Protein AF-A0A232FPA8-F1 (afdb_monomer_lite)

Secondary structure (DSSP, 8-state):
------SS-TTTT----HHHHHHHHHHHTT--SSHHHHHHTTSSS----TTS-S---HHIIIII-GGGHHHHHHHHHHHHHTT--SS--HHHHHH-TT---

pLDDT: mean 85.68, std 14.21, range [41.16, 97.88]

Organism: NCBI:txid543379

Foldseek 3Di:
DDDDPDPDDLCPVPPDDPVVVVQLVCLLVVNDDALQSCVVVVNDVAQDDPQGDRHGDPQCVQQNPPVCVVVNVVVVVVVVVVVDDDDDGVCVVSVDSDPDD

Structure (mmCIF, N/CA/C/O backbone):
data_AF-A0A232FPA8-F1
#
_entry.id   AF-A0A232FPA8-F1
#
loop_
_atom_site.group_PDB
_atom_site.id
_atom_site.type_symbol
_atom_site.label_atom_id
_atom_site.label_alt_id
_atom_site.label_comp_id
_atom_site.label_asym_id
_atom_site.label_entity_id
_atom_site.label_seq_id
_atom_site.pdbx_PDB_ins_code
_atom_site.Cartn_x
_atom_site.Cartn_y
_atom_site.Cartn_z
_atom_site.occupancy
_atom_site.B_iso_or_equiv
_atom_site.auth_seq_id
_atom_site.auth_comp_id
_atom_site.auth_asym_id
_atom_site.au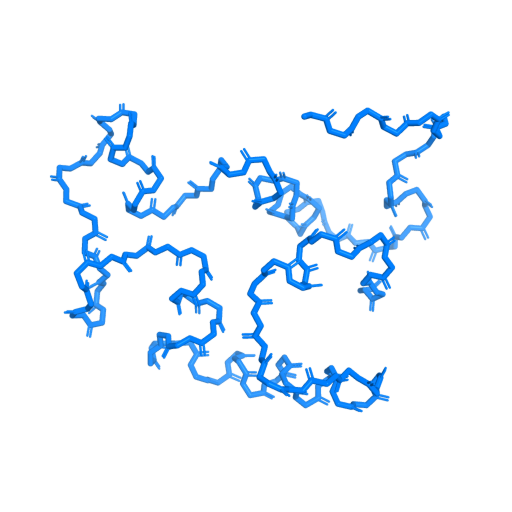th_atom_id
_atom_site.pdbx_PDB_model_num
ATOM 1 N N . MET A 1 1 ? 12.224 11.437 12.113 1.00 41.16 1 MET A N 1
ATOM 2 C CA . MET A 1 1 ? 11.832 10.219 12.861 1.00 41.16 1 MET A CA 1
ATOM 3 C C . MET A 1 1 ? 10.852 10.603 13.968 1.00 41.16 1 MET A C 1
ATOM 5 O O . MET A 1 1 ? 11.255 11.239 14.930 1.00 41.16 1 MET A O 1
ATOM 9 N N . PHE A 1 2 ? 9.557 10.299 13.817 1.00 49.69 2 PHE A N 1
ATOM 10 C CA . PHE A 1 2 ? 8.541 10.601 14.837 1.00 49.69 2 PHE A CA 1
ATOM 11 C C . PHE A 1 2 ? 8.548 9.521 15.928 1.00 49.69 2 PHE A C 1
ATOM 13 O O . PHE A 1 2 ? 7.860 8.509 15.818 1.00 49.69 2 PHE A O 1
ATOM 20 N N . MET A 1 3 ? 9.325 9.723 16.992 1.00 52.72 3 MET A N 1
ATOM 21 C CA . MET A 1 3 ? 9.227 8.888 18.192 1.00 52.72 3 MET A CA 1
ATOM 22 C C . MET A 1 3 ? 7.980 9.313 18.976 1.00 52.72 3 MET A C 1
ATOM 24 O O . MET A 1 3 ? 7.919 10.404 19.541 1.00 52.72 3 MET A O 1
ATOM 28 N N . SER A 1 4 ? 6.940 8.476 18.965 1.00 61.28 4 SER A N 1
ATOM 29 C CA . SER A 1 4 ? 5.758 8.703 19.796 1.00 61.28 4 SER A CA 1
ATOM 30 C C . SER A 1 4 ? 6.106 8.441 21.258 1.00 61.28 4 SER A C 1
ATOM 32 O O . SER A 1 4 ? 6.570 7.359 21.598 1.00 61.28 4 SER A O 1
ATOM 34 N N . THR A 1 5 ? 5.809 9.394 22.139 1.00 71.44 5 THR A N 1
ATOM 35 C CA . THR A 1 5 ? 5.950 9.245 23.598 1.00 71.44 5 THR A CA 1
ATOM 36 C C . THR A 1 5 ? 4.897 8.313 24.217 1.00 71.44 5 THR A C 1
ATOM 38 O O . THR A 1 5 ? 4.878 8.096 25.429 1.00 71.44 5 THR A O 1
ATOM 41 N N . LYS A 1 6 ? 3.984 7.750 23.410 1.00 72.44 6 LYS A N 1
ATOM 42 C CA . LYS A 1 6 ? 2.945 6.834 23.887 1.00 72.44 6 LYS A CA 1
ATOM 43 C C . LYS A 1 6 ? 3.541 5.453 24.160 1.00 72.44 6 LYS A C 1
ATOM 45 O O . LYS A 1 6 ? 4.127 4.836 23.281 1.00 72.44 6 LYS A O 1
ATOM 50 N N . LYS A 1 7 ? 3.269 4.908 25.351 1.00 82.94 7 LYS A N 1
ATOM 51 C CA . LYS A 1 7 ? 3.688 3.550 25.761 1.00 82.94 7 LYS A CA 1
ATOM 52 C C . LYS A 1 7 ? 3.099 2.421 24.902 1.00 82.94 7 LYS A C 1
ATOM 54 O O . LYS A 1 7 ? 3.508 1.273 25.045 1.00 82.94 7 LYS A O 1
ATOM 59 N N . LYS A 1 8 ? 2.084 2.707 24.083 1.00 87.38 8 LYS A N 1
ATOM 60 C CA . LYS A 1 8 ? 1.313 1.715 23.329 1.00 87.38 8 LYS A CA 1
ATOM 61 C C . LYS A 1 8 ? 1.278 2.086 21.841 1.00 87.38 8 LYS A C 1
ATOM 63 O O . LYS A 1 8 ? 1.136 3.273 21.537 1.00 87.38 8 LYS A O 1
ATOM 68 N N . PRO A 1 9 ? 1.387 1.107 20.922 1.00 87.19 9 PRO A N 1
ATOM 69 C CA . PRO A 1 9 ? 1.360 1.370 19.485 1.00 87.19 9 PRO A CA 1
ATOM 70 C C . PRO A 1 9 ? -0.017 1.864 19.018 1.00 87.19 9 PRO A C 1
ATOM 72 O O . PRO A 1 9 ? -1.024 1.664 19.696 1.00 87.19 9 PRO A O 1
ATOM 75 N N . TRP A 1 10 ? -0.081 2.462 17.824 1.00 87.50 10 TRP A N 1
ATOM 76 C CA . TRP A 1 10 ? -1.315 3.036 17.254 1.00 87.50 10 TRP A CA 1
ATOM 77 C C . TRP A 1 10 ? -2.450 2.013 17.040 1.00 87.50 10 TRP A C 1
ATOM 79 O O . TRP A 1 10 ? -3.611 2.397 16.931 1.00 87.50 10 TRP A O 1
ATOM 89 N N . PHE A 1 11 ? -2.120 0.720 17.005 1.00 89.69 11 PHE A N 1
ATOM 90 C CA . PHE A 1 11 ? -3.061 -0.393 16.863 1.00 89.69 11 PHE A CA 1
ATOM 91 C C . PHE A 1 11 ? -3.367 -1.113 18.190 1.00 89.69 11 PHE A C 1
ATOM 93 O O . PHE A 1 11 ? -4.028 -2.148 18.191 1.00 89.69 11 PHE A O 1
ATOM 100 N N . TYR A 1 12 ? -2.909 -0.597 19.337 1.00 88.56 12 TYR A N 1
ATOM 101 C CA . TYR A 1 12 ? -3.241 -1.152 20.652 1.00 88.56 12 TYR A CA 1
ATOM 102 C C . TYR A 1 12 ? -4.752 -1.013 20.892 1.00 88.56 12 TYR A C 1
ATOM 104 O O . TYR A 1 12 ? -5.224 0.096 21.120 1.00 88.56 12 TYR A O 1
ATOM 112 N N . LYS A 1 13 ? -5.493 -2.130 20.834 1.00 89.75 13 LYS A N 1
ATOM 113 C CA . LYS A 1 13 ? -6.974 -2.245 20.826 1.00 89.75 13 LYS A CA 1
ATOM 114 C C . LYS A 1 13 ? -7.673 -2.131 19.464 1.00 89.75 13 LYS A C 1
ATOM 116 O O . LYS A 1 13 ? -8.896 -2.048 19.430 1.00 89.75 13 LYS A O 1
ATOM 121 N N . LYS A 1 14 ? -6.946 -2.157 18.347 1.00 88.12 14 LYS A N 1
ATOM 122 C CA . LYS A 1 14 ? -7.566 -2.329 17.027 1.00 88.12 14 LYS A CA 1
ATOM 123 C C . LYS A 1 14 ? -7.595 -3.809 16.655 1.00 88.12 14 LYS A C 1
ATOM 125 O O . LYS A 1 14 ? -6.571 -4.484 16.749 1.00 88.12 14 LYS A O 1
ATOM 130 N N . THR A 1 15 ? -8.743 -4.295 16.194 1.00 93.25 15 THR A N 1
ATOM 131 C CA . THR A 1 15 ? -8.890 -5.657 15.660 1.00 93.25 15 THR A CA 1
ATOM 132 C C . THR A 1 15 ? -8.485 -5.656 14.189 1.00 93.25 15 THR A C 1
ATOM 134 O O . THR A 1 15 ? -9.328 -5.671 13.299 1.00 93.25 15 THR A O 1
ATOM 137 N N . LEU A 1 16 ? -7.177 -5.567 13.935 1.00 91.62 16 LEU A N 1
ATOM 138 C CA . LEU A 1 16 ? -6.615 -5.574 12.586 1.00 91.62 16 LEU A CA 1
ATOM 139 C C . LEU A 1 16 ? -5.778 -6.834 12.357 1.00 91.62 16 LEU A C 1
ATOM 141 O O . LEU A 1 16 ? -4.984 -7.207 13.226 1.00 91.62 16 LEU A O 1
ATOM 145 N N . PRO A 1 17 ? -5.881 -7.456 11.173 1.00 95.25 17 PRO A N 1
ATOM 146 C CA . PRO A 1 17 ? -4.963 -8.506 10.767 1.00 95.25 17 PRO A CA 1
ATOM 147 C C . PRO A 1 17 ? -3.499 -8.042 10.818 1.00 95.25 17 PRO A C 1
ATOM 149 O O . PRO A 1 17 ? -3.172 -6.898 10.483 1.00 95.25 17 PRO A O 1
ATOM 152 N N . ARG A 1 18 ? -2.585 -8.945 11.200 1.00 93.56 18 ARG A N 1
ATOM 153 C CA . ARG A 1 18 ? -1.149 -8.634 11.329 1.00 93.56 18 ARG A CA 1
ATOM 154 C C . ARG A 1 18 ? -0.555 -8.076 10.035 1.00 93.56 18 ARG A C 1
ATOM 156 O O . ARG A 1 18 ? 0.223 -7.129 10.089 1.00 93.56 18 ARG A O 1
ATOM 163 N N . ASN A 1 19 ? -0.934 -8.632 8.885 1.00 94.12 19 ASN A N 1
ATOM 164 C CA . ASN A 1 19 ? -0.468 -8.171 7.576 1.00 94.12 19 ASN A CA 1
ATOM 165 C C . ASN A 1 19 ? -0.862 -6.710 7.301 1.00 94.12 19 ASN A C 1
ATOM 167 O O . ASN A 1 19 ? -0.039 -5.966 6.778 1.00 94.12 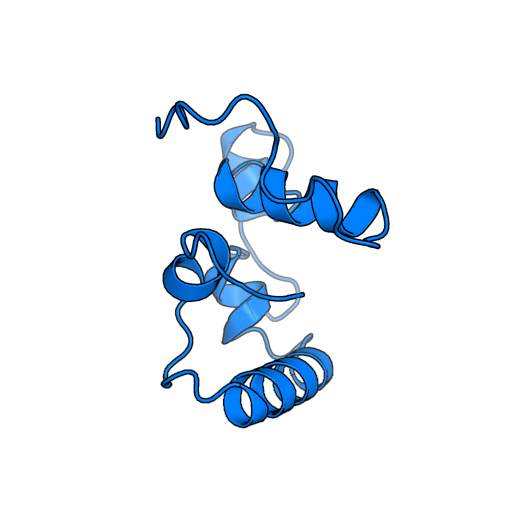19 ASN A O 1
ATOM 171 N N . VAL A 1 20 ? -2.058 -6.275 7.715 1.00 91.44 20 VAL A N 1
ATOM 172 C CA . VAL A 1 20 ? -2.508 -4.877 7.579 1.00 91.44 20 VAL A CA 1
ATOM 173 C C . VAL A 1 20 ? -1.648 -3.950 8.436 1.00 91.44 20 VAL A C 1
ATOM 175 O O . VAL A 1 20 ? -1.134 -2.943 7.949 1.00 91.44 20 VAL A O 1
ATOM 178 N N . VAL A 1 21 ? -1.421 -4.317 9.700 1.00 92.06 21 VAL A N 1
ATOM 179 C CA . VAL A 1 21 ? -0.568 -3.539 10.614 1.00 92.06 21 VAL A CA 1
ATOM 180 C C . VAL A 1 21 ? 0.863 -3.436 10.078 1.00 92.06 21 VAL A C 1
ATOM 182 O O . VAL A 1 21 ? 1.448 -2.351 10.072 1.00 92.06 21 VAL A O 1
ATOM 185 N N . THR A 1 22 ? 1.428 -4.549 9.604 1.00 92.56 22 THR A N 1
ATOM 186 C CA . THR A 1 22 ? 2.767 -4.581 9.010 1.00 92.56 22 THR A CA 1
ATOM 187 C C . THR A 1 22 ? 2.841 -3.729 7.747 1.00 92.56 22 THR A C 1
ATOM 189 O O . THR A 1 22 ? 3.783 -2.951 7.628 1.00 92.56 22 THR A O 1
ATOM 192 N N . ALA A 1 23 ? 1.860 -3.820 6.844 1.00 91.06 23 ALA A N 1
ATOM 193 C CA . ALA A 1 23 ? 1.821 -3.018 5.625 1.00 91.06 23 ALA A CA 1
ATOM 194 C C . ALA A 1 23 ? 1.828 -1.517 5.946 1.00 91.06 23 ALA A C 1
ATOM 196 O O . ALA A 1 23 ? 2.693 -0.803 5.456 1.00 91.06 23 ALA A O 1
ATOM 197 N N . ILE A 1 24 ? 0.966 -1.054 6.860 1.00 89.69 24 ILE A N 1
ATOM 198 C CA . ILE A 1 24 ? 0.896 0.364 7.253 1.00 89.69 24 ILE A CA 1
ATOM 199 C C . ILE A 1 24 ? 2.207 0.843 7.883 1.00 89.69 24 ILE A C 1
ATOM 201 O O . ILE A 1 24 ? 2.689 1.929 7.563 1.00 89.69 24 ILE A O 1
ATOM 205 N N . ASN A 1 25 ? 2.807 0.053 8.779 1.00 90.12 25 ASN A N 1
ATOM 206 C CA . ASN A 1 25 ? 4.082 0.426 9.396 1.00 90.12 25 ASN A CA 1
ATOM 207 C C . ASN A 1 25 ? 5.213 0.500 8.362 1.00 90.12 25 ASN A C 1
ATOM 209 O O . ASN A 1 25 ? 6.022 1.422 8.415 1.00 90.12 25 ASN A O 1
ATOM 213 N N . ARG A 1 26 ? 5.241 -0.432 7.405 1.00 91.50 26 ARG A N 1
ATOM 214 C CA . ARG A 1 26 ? 6.188 -0.427 6.286 1.00 91.50 26 ARG A CA 1
ATOM 215 C C . ARG A 1 26 ? 5.981 0.782 5.378 1.00 91.50 26 ARG A C 1
ATOM 217 O O . ARG A 1 26 ? 6.959 1.444 5.057 1.00 91.50 26 ARG A O 1
ATOM 224 N N . SER A 1 27 ? 4.738 1.128 5.043 1.00 90.94 27 SER A N 1
ATOM 225 C CA . SER A 1 27 ? 4.406 2.345 4.291 1.00 90.94 27 SER A CA 1
ATOM 226 C C . SER A 1 27 ? 4.888 3.608 5.007 1.00 90.94 27 SER A C 1
ATOM 228 O O . SER A 1 27 ? 5.560 4.433 4.405 1.00 90.94 27 SER A O 1
ATOM 230 N N . ARG A 1 28 ? 4.623 3.730 6.314 1.00 88.50 28 ARG A N 1
ATOM 231 C CA . ARG A 1 28 ? 5.052 4.878 7.139 1.00 88.50 28 ARG A CA 1
ATOM 232 C C . ARG A 1 28 ? 6.564 5.024 7.269 1.00 88.50 28 ARG A C 1
ATOM 234 O O . ARG A 1 28 ? 7.045 6.128 7.500 1.00 88.50 28 ARG A O 1
ATOM 241 N N . ALA A 1 29 ? 7.290 3.916 7.194 1.00 88.12 29 ALA A N 1
ATOM 242 C CA . ALA A 1 29 ? 8.744 3.899 7.250 1.00 88.12 29 ALA A CA 1
ATOM 243 C C . ALA A 1 29 ? 9.390 4.035 5.862 1.00 88.12 29 ALA A C 1
ATOM 245 O O . ALA A 1 29 ? 10.605 3.938 5.768 1.00 88.12 29 ALA A O 1
ATOM 246 N N . ASP A 1 30 ? 8.600 4.212 4.799 1.00 88.56 30 ASP A N 1
ATOM 247 C CA . ASP A 1 30 ? 9.073 4.167 3.415 1.00 88.56 30 ASP A CA 1
ATOM 248 C C . ASP A 1 30 ? 9.826 2.857 3.070 1.00 88.56 30 ASP A C 1
ATOM 250 O O . ASP A 1 30 ? 10.803 2.838 2.335 1.00 88.56 30 ASP A O 1
ATOM 254 N N . HIS A 1 31 ? 9.377 1.725 3.626 1.00 90.94 31 HIS A N 1
ATOM 255 C CA . HIS A 1 31 ? 10.007 0.399 3.507 1.00 90.94 31 HIS A CA 1
ATOM 256 C C . HIS A 1 31 ? 9.027 -0.670 2.997 1.00 90.94 31 HIS A C 1
ATOM 258 O O . HIS A 1 31 ? 8.757 -1.681 3.653 1.00 90.94 31 HIS A O 1
ATOM 264 N N . TYR A 1 32 ? 8.462 -0.471 1.817 1.00 92.00 32 TYR A N 1
ATOM 265 C CA . TYR A 1 32 ? 7.425 -1.324 1.225 1.00 92.00 32 TYR A CA 1
ATOM 266 C C . TYR A 1 32 ? 7.942 -2.125 0.023 1.00 92.00 32 TYR A C 1
ATOM 268 O O . TYR A 1 32 ? 9.058 -1.930 -0.436 1.00 92.00 32 TYR A O 1
ATOM 276 N N . ASN A 1 33 ? 7.148 -3.090 -0.442 1.00 94.25 33 ASN A N 1
ATOM 277 C CA . ASN A 1 33 ? 7.534 -4.011 -1.513 1.00 94.25 33 ASN A CA 1
ATOM 278 C C . ASN A 1 33 ? 7.038 -3.520 -2.882 1.00 94.25 33 ASN A C 1
ATOM 280 O O . ASN A 1 33 ? 6.289 -4.228 -3.544 1.00 94.25 33 ASN A O 1
ATOM 284 N N . LEU A 1 34 ? 7.385 -2.283 -3.239 1.00 96.12 34 LEU A N 1
ATOM 285 C CA . LEU A 1 34 ? 7.107 -1.705 -4.558 1.00 96.12 34 LEU A CA 1
ATOM 286 C C . LEU A 1 34 ? 8.424 -1.389 -5.257 1.00 96.12 34 LEU A C 1
ATOM 288 O O . LEU A 1 34 ? 9.426 -1.118 -4.583 1.00 96.12 34 LEU A O 1
ATOM 292 N N . SER A 1 35 ? 8.415 -1.400 -6.585 1.00 96.88 35 SER A N 1
ATOM 293 C CA . SER A 1 35 ? 9.628 -1.337 -7.405 1.00 96.88 35 SER A CA 1
ATOM 294 C C . SER A 1 35 ? 10.477 -0.095 -7.113 1.00 96.88 35 SER A C 1
ATOM 296 O O . SER A 1 35 ? 11.700 -0.206 -6.975 1.00 96.88 35 SER A O 1
ATOM 298 N N . ALA A 1 36 ? 9.852 1.063 -6.855 1.00 95.81 36 ALA A N 1
ATOM 299 C CA . ALA A 1 36 ? 10.564 2.277 -6.443 1.00 95.81 36 ALA A CA 1
ATOM 300 C C . ALA A 1 36 ? 11.344 2.110 -5.122 1.00 95.81 36 ALA A C 1
ATOM 302 O O . ALA A 1 36 ? 12.477 2.575 -5.003 1.00 95.81 36 ALA A O 1
ATOM 303 N N . SER A 1 37 ? 10.779 1.412 -4.130 1.00 95.31 37 SER A N 1
ATOM 304 C CA . SER A 1 37 ? 11.458 1.159 -2.850 1.00 95.31 37 SER A CA 1
ATOM 305 C C . SER A 1 37 ? 12.551 0.098 -2.992 1.00 95.31 37 SER A C 1
ATOM 307 O O . SER A 1 37 ? 13.658 0.280 -2.486 1.00 95.31 37 SER A O 1
ATOM 309 N N . LEU A 1 38 ? 12.274 -0.979 -3.732 1.00 96.50 38 LEU A N 1
ATOM 310 C CA . LEU A 1 38 ? 13.205 -2.088 -3.956 1.00 96.50 38 LEU A CA 1
ATOM 311 C C . LEU A 1 38 ? 14.454 -1.668 -4.744 1.00 96.50 38 LEU A C 1
ATOM 313 O O . LEU A 1 38 ? 15.553 -2.147 -4.449 1.00 96.50 38 LEU A O 1
ATOM 317 N N . THR A 1 39 ? 14.308 -0.739 -5.692 1.00 96.69 39 THR A N 1
ATOM 318 C CA . THR A 1 39 ? 15.423 -0.206 -6.492 1.00 96.69 39 THR A CA 1
ATOM 319 C C . THR A 1 39 ? 16.447 0.524 -5.621 1.00 96.69 39 THR A C 1
ATOM 321 O O . THR A 1 39 ? 17.651 0.363 -5.817 1.00 96.69 39 THR A O 1
ATOM 324 N N . ARG A 1 40 ? 16.012 1.242 -4.572 1.00 94.81 40 ARG A N 1
ATOM 325 C CA . ARG A 1 40 ? 16.936 1.899 -3.620 1.00 94.81 40 ARG A CA 1
ATOM 326 C C . ARG A 1 40 ? 17.844 0.908 -2.889 1.00 94.81 40 ARG A C 1
ATOM 328 O O . ARG A 1 40 ? 18.945 1.272 -2.486 1.00 94.81 40 ARG A O 1
ATOM 335 N N . PHE A 1 41 ? 17.396 -0.340 -2.743 1.00 94.38 41 PHE A N 1
ATOM 336 C CA . PHE A 1 41 ? 18.162 -1.442 -2.156 1.00 94.38 41 PHE A CA 1
ATOM 337 C C . PHE A 1 41 ? 18.817 -2.351 -3.205 1.00 94.38 41 PHE A C 1
ATOM 339 O O . PHE A 1 41 ? 19.387 -3.374 -2.833 1.00 94.38 41 PHE A O 1
ATOM 346 N N . LYS A 1 42 ? 18.756 -1.994 -4.496 1.00 95.62 42 LYS A N 1
ATOM 347 C CA . LYS A 1 42 ? 19.302 -2.775 -5.620 1.00 95.62 42 LYS A CA 1
ATOM 348 C C . LYS A 1 42 ? 18.752 -4.209 -5.700 1.00 95.62 42 LYS A C 1
ATOM 350 O O . LYS A 1 42 ? 19.449 -5.116 -6.142 1.00 95.62 42 LYS A O 1
ATOM 355 N N . ILE A 1 43 ? 17.513 -4.419 -5.245 1.00 96.69 43 ILE A N 1
ATOM 356 C CA . ILE A 1 43 ? 16.824 -5.721 -5.323 1.00 96.69 43 ILE A CA 1
ATOM 357 C C . ILE A 1 43 ? 16.214 -5.919 -6.716 1.00 96.69 43 ILE A C 1
ATOM 359 O O . ILE A 1 43 ? 16.187 -7.032 -7.233 1.00 96.69 43 ILE A O 1
ATOM 363 N N . VAL A 1 44 ? 15.738 -4.831 -7.322 1.00 95.94 44 VAL A N 1
ATOM 364 C CA . VAL A 1 44 ? 15.245 -4.774 -8.703 1.00 95.94 44 VAL A CA 1
ATOM 365 C C . VAL A 1 44 ? 15.963 -3.649 -9.446 1.00 95.94 44 VAL A C 1
ATOM 367 O O . VAL A 1 44 ? 16.530 -2.754 -8.815 1.00 95.94 44 VAL A O 1
ATOM 370 N N . ASN A 1 45 ? 15.950 -3.710 -10.778 1.00 95.81 45 ASN A N 1
ATOM 371 C CA . ASN A 1 45 ? 16.715 -2.797 -11.635 1.00 95.81 45 ASN A CA 1
ATOM 372 C C . ASN A 1 45 ? 15.900 -1.612 -12.171 1.00 95.81 45 ASN A C 1
ATOM 374 O O . ASN A 1 45 ? 16.490 -0.690 -12.726 1.00 95.81 45 ASN A O 1
ATOM 378 N N . ASP A 1 46 ? 14.575 -1.647 -12.042 1.00 95.50 46 ASP A N 1
ATOM 379 C CA . ASP A 1 46 ? 13.671 -0.643 -12.599 1.00 95.50 46 ASP A CA 1
ATOM 380 C C . ASP A 1 46 ? 12.581 -0.289 -11.583 1.00 95.50 46 ASP A C 1
ATOM 382 O O . ASP A 1 46 ? 12.158 -1.124 -10.780 1.00 95.50 46 ASP A O 1
ATOM 386 N N . THR A 1 47 ? 12.133 0.961 -11.625 1.00 96.94 47 THR A N 1
ATOM 387 C CA . THR A 1 47 ? 11.062 1.500 -10.798 1.00 96.94 47 THR A CA 1
ATOM 388 C C . THR A 1 47 ? 9.683 1.320 -11.418 1.00 96.94 47 THR A C 1
ATOM 390 O O . THR A 1 47 ? 8.711 1.598 -10.724 1.00 96.94 47 THR A O 1
ATOM 393 N N . LYS A 1 48 ? 9.573 0.859 -12.669 1.00 97.88 48 LYS A N 1
ATOM 394 C CA . LYS A 1 48 ? 8.308 0.794 -13.415 1.00 97.88 48 LYS A CA 1
ATOM 395 C C . LYS A 1 48 ? 7.212 -0.031 -12.755 1.00 97.88 48 LYS A C 1
ATOM 397 O O . LYS A 1 48 ? 7.442 -1.110 -12.215 1.00 97.88 48 LYS A O 1
ATOM 402 N N . CYS A 1 49 ? 5.981 0.455 -12.895 1.00 97.75 49 CYS A N 1
ATOM 403 C CA . CYS A 1 49 ? 4.782 -0.306 -12.575 1.00 97.75 49 CYS A CA 1
ATOM 404 C C . CYS A 1 49 ? 4.330 -1.129 -13.786 1.00 97.75 49 CYS A C 1
ATOM 406 O O . CYS A 1 49 ? 4.438 -0.699 -14.934 1.00 97.75 49 CYS A O 1
ATOM 408 N N . LEU A 1 50 ? 3.693 -2.273 -13.529 1.00 96.69 50 LEU A N 1
ATOM 409 C CA . LEU A 1 50 ? 3.075 -3.106 -14.568 1.00 96.69 50 LEU A CA 1
ATOM 410 C C . LEU A 1 50 ? 1.977 -2.385 -15.363 1.00 96.69 50 LEU A C 1
ATOM 412 O O . LEU A 1 50 ? 1.604 -2.834 -16.443 1.00 96.69 50 LEU A O 1
ATOM 416 N N . CYS A 1 51 ? 1.446 -1.275 -14.847 1.00 96.81 51 CYS A N 1
ATOM 417 C CA . CYS A 1 51 ? 0.461 -0.475 -15.563 1.00 96.81 51 CYS A CA 1
ATOM 418 C C . CYS A 1 51 ? 1.068 0.438 -16.642 1.00 96.81 51 CYS A C 1
ATOM 420 O O . CYS A 1 51 ? 0.299 1.120 -17.318 1.00 96.81 51 CYS A O 1
ATOM 422 N N . GLY A 1 52 ? 2.402 0.483 -16.760 1.00 96.31 52 GLY A N 1
ATOM 423 C CA . GLY A 1 52 ? 3.145 1.331 -17.697 1.00 96.31 52 GLY A CA 1
ATOM 424 C C . GLY A 1 52 ? 3.671 2.646 -17.113 1.00 96.31 52 GLY A C 1
ATOM 425 O O . GLY A 1 52 ? 4.309 3.397 -17.839 1.00 96.31 52 GLY A O 1
ATOM 426 N N . GLU A 1 53 ? 3.424 2.935 -15.832 1.00 97.12 53 GLU A N 1
ATOM 427 C CA . GLU A 1 53 ? 3.984 4.119 -15.166 1.00 97.12 53 GLU A CA 1
ATOM 428 C C . GLU A 1 53 ? 5.480 3.933 -14.882 1.00 97.12 53 GLU A C 1
ATOM 430 O O . GLU A 1 53 ? 5.907 2.844 -14.493 1.00 97.12 53 GLU A O 1
ATOM 435 N N . GLU A 1 54 ? 6.268 5.003 -15.003 1.00 97.25 54 GLU A N 1
ATOM 436 C CA . GLU A 1 54 ? 7.723 4.958 -14.798 1.00 97.25 54 GLU A CA 1
ATOM 437 C C . GLU A 1 54 ? 8.119 4.696 -13.334 1.00 97.25 54 GLU A C 1
ATOM 439 O O . GLU A 1 54 ? 9.188 4.148 -13.060 1.00 97.25 54 GLU A O 1
ATOM 444 N N . VAL A 1 55 ? 7.248 5.046 -12.381 1.00 96.75 55 VAL A N 1
ATOM 445 C CA . VAL A 1 55 ? 7.516 4.919 -10.944 1.00 96.75 55 VAL A CA 1
ATOM 446 C C . VAL A 1 55 ? 6.357 4.236 -10.215 1.00 96.75 55 VAL A C 1
ATOM 448 O O . VAL A 1 55 ? 5.279 4.793 -10.020 1.00 96.75 55 VAL A O 1
ATOM 451 N N . GLU A 1 56 ? 6.607 3.022 -9.738 1.00 96.88 56 GLU A N 1
ATOM 452 C CA . GLU A 1 56 ? 5.743 2.266 -8.840 1.00 96.88 56 GLU A CA 1
ATOM 453 C C . GLU A 1 56 ? 6.049 2.631 -7.383 1.00 96.88 56 GLU A C 1
ATOM 455 O O . GLU A 1 56 ? 6.783 1.933 -6.673 1.00 96.88 56 GLU A O 1
ATOM 460 N N . ASP A 1 57 ? 5.486 3.749 -6.932 1.00 94.75 57 ASP A N 1
ATOM 461 C CA . ASP A 1 57 ? 5.502 4.161 -5.530 1.00 94.75 57 ASP A CA 1
ATOM 462 C C . ASP A 1 57 ? 4.120 4.025 -4.866 1.00 94.75 57 ASP A C 1
ATOM 464 O O . ASP A 1 57 ? 3.126 3.601 -5.465 1.00 94.75 57 ASP A O 1
ATOM 468 N N . LEU A 1 58 ? 4.058 4.348 -3.575 1.00 93.06 58 LEU A N 1
ATOM 469 C CA . LEU A 1 58 ? 2.832 4.206 -2.794 1.00 93.06 58 LEU A CA 1
ATOM 470 C C . LEU A 1 58 ? 1.730 5.179 -3.227 1.00 93.06 58 LEU A C 1
ATOM 472 O O . LEU A 1 58 ? 0.552 4.830 -3.137 1.00 93.06 58 LEU A O 1
ATOM 476 N N . ASN A 1 59 ? 2.097 6.377 -3.689 1.00 91.94 59 ASN A N 1
ATOM 477 C CA . ASN A 1 59 ? 1.139 7.363 -4.170 1.00 91.94 59 ASN A CA 1
ATOM 478 C C . ASN A 1 59 ? 0.526 6.901 -5.493 1.00 91.94 59 ASN A C 1
ATOM 480 O O . ASN A 1 59 ? -0.697 6.898 -5.635 1.00 91.94 59 ASN A O 1
ATOM 484 N N . HIS A 1 60 ? 1.358 6.405 -6.406 1.00 94.25 60 HIS A N 1
ATOM 485 C CA . HIS A 1 60 ? 0.916 5.777 -7.633 1.00 94.25 60 HIS A CA 1
ATOM 486 C C . HIS A 1 60 ? -0.033 4.614 -7.331 1.00 94.25 60 HIS A C 1
ATOM 488 O O . HIS A 1 60 ? -1.205 4.666 -7.698 1.00 94.25 60 HIS A O 1
ATOM 494 N N . VAL A 1 61 ? 0.415 3.592 -6.597 1.00 94.44 61 VAL A N 1
ATOM 495 C CA . VAL A 1 61 ? -0.372 2.368 -6.360 1.00 94.44 61 VAL A CA 1
ATOM 496 C C . VAL A 1 61 ? -1.718 2.664 -5.690 1.00 94.44 61 VAL A C 1
ATOM 498 O O . VAL A 1 61 ? -2.758 2.176 -6.141 1.00 94.44 61 VAL A O 1
ATOM 501 N N . VAL A 1 62 ? -1.734 3.496 -4.643 1.00 91.81 62 VAL A N 1
ATOM 502 C CA . VAL A 1 62 ? -2.959 3.765 -3.875 1.00 91.81 62 VAL A CA 1
ATOM 503 C C . VAL A 1 62 ? -3.870 4.771 -4.577 1.00 91.81 62 VAL A C 1
ATOM 505 O O . VAL A 1 62 ? -5.084 4.554 -4.623 1.00 91.81 62 VAL A O 1
ATOM 508 N N . CYS A 1 63 ? -3.326 5.846 -5.153 1.00 90.06 63 CYS A N 1
ATOM 509 C CA . CYS A 1 63 ? -4.118 6.993 -5.604 1.00 90.06 63 CYS A CA 1
ATOM 510 C C . CYS A 1 63 ? -4.312 7.085 -7.127 1.00 90.06 63 CYS A C 1
ATOM 512 O O . CYS A 1 63 ? -5.276 7.720 -7.549 1.00 90.06 63 CYS A O 1
ATOM 514 N N . GLN A 1 64 ? -3.467 6.453 -7.954 1.00 92.88 64 GLN A N 1
ATOM 515 C CA . GLN A 1 64 ? -3.435 6.710 -9.409 1.00 92.88 64 GLN A CA 1
ATOM 516 C C . GLN A 1 64 ? -3.487 5.446 -10.289 1.00 92.88 64 GLN A C 1
ATOM 518 O O . GLN A 1 64 ? -4.194 5.420 -11.291 1.00 92.88 64 GLN A O 1
ATOM 523 N N . CYS A 1 65 ? -2.810 4.369 -9.894 1.00 96.31 65 CYS A N 1
ATOM 524 C CA . CYS A 1 65 ? -2.601 3.150 -10.671 1.00 96.31 65 CYS A CA 1
ATOM 525 C C . CYS A 1 65 ? -3.903 2.498 -11.153 1.00 96.31 65 CYS A C 1
ATOM 527 O O . CYS A 1 65 ? -4.722 2.035 -10.354 1.00 96.31 65 CYS A O 1
ATOM 529 N N . GLN A 1 66 ? -4.086 2.403 -12.464 1.00 96.69 66 GLN A N 1
ATOM 530 C CA . GLN A 1 66 ? -5.306 1.851 -13.056 1.00 96.69 66 GLN A CA 1
ATOM 531 C C . GLN A 1 66 ? -5.587 0.388 -12.674 1.00 96.69 66 GLN A C 1
ATOM 533 O O . GLN A 1 66 ? -6.749 -0.011 -12.603 1.00 96.69 66 GLN A O 1
ATOM 538 N N . LEU A 1 67 ? -4.548 -0.388 -12.340 1.00 97.75 67 LEU A N 1
ATOM 539 C CA . LEU A 1 67 ? -4.679 -1.787 -11.908 1.00 97.75 67 LEU A CA 1
ATOM 540 C C . LEU A 1 67 ? -5.463 -1.938 -10.597 1.00 97.75 67 LEU A C 1
ATOM 542 O O . LEU A 1 67 ? -5.992 -3.010 -10.318 1.00 97.75 67 LEU A O 1
ATOM 546 N N . TYR A 1 68 ? -5.553 -0.867 -9.803 1.00 96.19 68 TYR A N 1
ATOM 547 C CA . TYR A 1 68 ? -6.185 -0.873 -8.484 1.00 96.19 68 TYR A CA 1
ATOM 548 C C . TYR A 1 68 ? -7.415 0.042 -8.399 1.00 96.19 68 TYR A C 1
ATOM 550 O O . TYR A 1 68 ? -7.809 0.461 -7.307 1.00 96.19 68 TYR A O 1
ATOM 558 N N . ASN A 1 69 ? -8.034 0.378 -9.538 1.00 95.19 69 ASN A N 1
ATOM 559 C CA . ASN A 1 69 ? -9.199 1.265 -9.585 1.00 95.19 69 ASN A CA 1
ATOM 560 C C . ASN A 1 69 ? -10.358 0.756 -8.714 1.00 95.19 69 ASN A C 1
ATOM 562 O O . ASN A 1 69 ? -10.924 1.525 -7.941 1.00 95.19 69 ASN A O 1
ATOM 566 N N . GLU A 1 70 ? -10.689 -0.537 -8.767 1.00 96.12 70 GLU A N 1
ATOM 567 C CA . GLU A 1 70 ? -11.789 -1.102 -7.971 1.00 96.12 70 GLU A CA 1
ATOM 568 C C . GLU A 1 70 ? -11.554 -0.973 -6.460 1.00 96.12 70 GLU A C 1
ATOM 570 O O . GLU A 1 70 ? -12.451 -0.599 -5.697 1.00 96.12 70 GLU A O 1
ATOM 575 N N . GLN A 1 71 ? -10.333 -1.268 -6.015 1.00 94.56 71 GLN A N 1
ATOM 576 C CA . GLN A 1 71 ? -9.915 -1.156 -4.622 1.00 94.56 71 GLN A CA 1
ATOM 577 C C . GLN A 1 71 ? -9.917 0.313 -4.193 1.00 94.56 71 GLN A C 1
ATOM 579 O O . GLN A 1 71 ? -10.409 0.633 -3.108 1.00 94.56 71 GLN A O 1
ATOM 584 N N . ARG A 1 72 ? -9.449 1.217 -5.062 1.00 92.62 72 ARG A N 1
ATOM 585 C CA . ARG A 1 72 ? -9.469 2.661 -4.821 1.00 92.62 72 ARG A CA 1
ATOM 586 C C . ARG A 1 72 ? -10.886 3.206 -4.713 1.00 92.62 72 ARG A C 1
ATOM 588 O O . ARG A 1 72 ? -11.147 3.995 -3.812 1.00 92.62 72 ARG A O 1
ATOM 595 N N . PHE A 1 73 ? -11.821 2.768 -5.553 1.00 92.25 73 PHE A N 1
ATOM 596 C CA . PHE A 1 73 ? -13.221 3.184 -5.442 1.00 92.25 73 PHE A CA 1
ATOM 597 C C . PHE A 1 73 ? -13.831 2.769 -4.102 1.00 92.25 73 PHE A C 1
ATOM 599 O O . PHE A 1 73 ? -14.503 3.576 -3.458 1.00 92.25 73 PHE A O 1
ATOM 606 N N . LYS A 1 74 ? -13.561 1.540 -3.642 1.00 92.94 74 LYS A N 1
ATOM 607 C CA . LYS A 1 74 ? -13.986 1.073 -2.311 1.00 92.94 74 LYS A CA 1
ATOM 608 C C . LYS A 1 74 ? -13.359 1.919 -1.199 1.00 92.94 74 LYS A C 1
ATOM 610 O O . LYS A 1 74 ? -14.067 2.342 -0.287 1.00 92.94 74 LYS A O 1
ATOM 615 N N . LEU A 1 75 ? -12.062 2.213 -1.302 1.00 88.75 75 LEU A N 1
ATOM 616 C CA . LEU A 1 75 ? -11.344 3.067 -0.356 1.00 88.75 75 LEU A CA 1
ATOM 617 C C . LEU A 1 75 ? -11.942 4.479 -0.296 1.00 88.75 75 LEU A C 1
ATOM 619 O O . LEU A 1 75 ? -12.304 4.932 0.784 1.00 88.75 75 LEU A O 1
ATOM 623 N N . ILE A 1 76 ? -12.092 5.154 -1.439 1.00 89.31 76 ILE A N 1
ATOM 624 C CA . ILE A 1 76 ? -12.658 6.507 -1.527 1.00 89.31 76 ILE A CA 1
ATOM 625 C C . ILE A 1 76 ? -14.070 6.525 -0.949 1.00 89.31 76 ILE A C 1
ATOM 627 O O . ILE A 1 76 ? -14.372 7.380 -0.121 1.00 89.31 76 ILE A O 1
ATOM 631 N N . 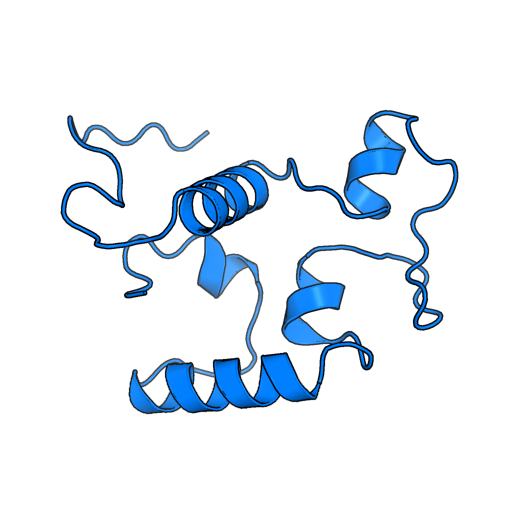ARG A 1 77 ? -14.924 5.563 -1.323 1.00 89.75 77 ARG A N 1
ATOM 632 C CA . ARG A 1 77 ? -16.288 5.474 -0.791 1.00 89.75 77 ARG A CA 1
ATOM 633 C C . ARG A 1 77 ? -16.270 5.393 0.738 1.00 89.75 77 ARG A C 1
ATOM 635 O O . ARG A 1 77 ? -16.973 6.163 1.382 1.00 89.75 77 ARG A O 1
ATOM 642 N N . ASN A 1 78 ? -15.416 4.549 1.316 1.00 87.38 78 ASN A N 1
ATOM 643 C CA . ASN A 1 78 ? -15.275 4.441 2.770 1.00 87.38 78 ASN A CA 1
ATOM 644 C C . ASN A 1 78 ? -14.751 5.743 3.400 1.00 87.38 78 ASN A C 1
ATOM 646 O O . ASN A 1 78 ? -15.308 6.218 4.387 1.00 87.38 78 ASN A O 1
ATOM 650 N N . LEU A 1 79 ? -13.735 6.376 2.816 1.00 84.69 79 LEU A N 1
ATOM 651 C CA . LEU A 1 79 ? -13.164 7.621 3.342 1.00 84.69 79 LEU A CA 1
ATOM 652 C C . LEU A 1 79 ? -14.156 8.793 3.304 1.00 84.69 79 LEU A C 1
ATOM 654 O O . LEU A 1 79 ? -14.192 9.592 4.244 1.00 84.69 79 LEU A O 1
ATOM 658 N N . LEU A 1 80 ? -14.999 8.863 2.270 1.00 85.62 80 LEU A N 1
ATOM 659 C CA . LEU A 1 80 ? -16.062 9.862 2.155 1.00 85.62 80 LEU A CA 1
ATOM 660 C C . LEU A 1 80 ? -17.140 9.676 3.230 1.00 85.62 80 LEU A C 1
ATOM 662 O O . LEU A 1 80 ? -17.583 10.665 3.810 1.00 85.62 80 LEU A O 1
ATOM 666 N N . THR A 1 81 ? -17.498 8.433 3.588 1.00 86.56 81 THR A N 1
ATOM 667 C CA . THR A 1 81 ? -18.395 8.193 4.744 1.00 86.56 81 THR A CA 1
ATOM 668 C C . THR A 1 81 ? -17.799 8.697 6.061 1.00 86.56 81 THR A C 1
ATOM 670 O O . THR A 1 81 ? -18.527 9.076 6.975 1.00 86.56 81 THR A O 1
ATOM 673 N N . GLN A 1 82 ? -16.469 8.773 6.137 1.00 80.94 82 GLN A N 1
ATOM 674 C CA . GLN A 1 82 ? -15.720 9.287 7.281 1.00 80.94 82 GLN A CA 1
ATOM 675 C C . GLN A 1 82 ? -15.388 10.790 7.172 1.00 80.94 82 GLN A C 1
ATOM 677 O O . GLN A 1 82 ? -14.610 11.292 7.979 1.00 80.94 82 GLN A O 1
ATOM 682 N N . LYS A 1 83 ? -15.974 11.516 6.206 1.00 81.75 83 LYS A N 1
ATOM 683 C CA . LYS A 1 83 ? -15.789 12.966 5.986 1.00 81.75 83 LYS A CA 1
ATOM 684 C C . LYS A 1 83 ? -14.343 13.399 5.681 1.00 81.75 83 LYS A C 1
ATOM 686 O O . LYS A 1 83 ? -13.953 14.519 6.009 1.00 81.75 83 LYS A O 1
ATOM 691 N N . HIS A 1 84 ? -13.541 12.540 5.052 1.00 76.62 84 HIS A N 1
ATOM 692 C CA . HIS A 1 84 ? -12.219 12.944 4.559 1.00 76.62 84 HIS A CA 1
ATOM 693 C C . HIS A 1 84 ? -12.332 13.815 3.298 1.00 76.62 84 HIS A C 1
ATOM 695 O O . HIS A 1 84 ? -13.262 13.655 2.507 1.00 76.62 84 HIS A O 1
ATOM 701 N N . GLN A 1 85 ? -11.371 14.724 3.108 1.00 75.38 85 GLN A N 1
ATOM 702 C CA . GLN A 1 85 ? -11.298 15.609 1.941 1.00 75.38 85 GLN A CA 1
ATOM 703 C C . GLN A 1 85 ? -10.481 14.976 0.806 1.00 75.38 85 GLN A C 1
ATOM 705 O O . GLN A 1 85 ? -9.562 14.192 1.047 1.00 75.38 85 GLN A O 1
ATOM 710 N N . LEU A 1 86 ? -10.833 15.334 -0.429 1.00 76.00 86 LEU A N 1
ATOM 711 C CA . LEU A 1 86 ? -10.138 14.961 -1.664 1.00 76.00 86 LEU A CA 1
ATOM 712 C C . LEU A 1 86 ? -9.360 16.179 -2.210 1.00 76.00 86 LEU A C 1
ATOM 714 O O . LEU A 1 86 ? -9.772 17.305 -1.927 1.00 76.00 86 LEU A O 1
ATOM 718 N N . PRO A 1 87 ? -8.294 15.993 -3.016 1.00 71.75 87 PRO A N 1
ATOM 719 C CA . PRO A 1 87 ? -7.745 14.725 -3.511 1.00 71.75 87 PRO A CA 1
ATOM 720 C C . PRO A 1 87 ? -6.990 13.931 -2.435 1.00 71.75 87 PRO A C 1
ATOM 722 O 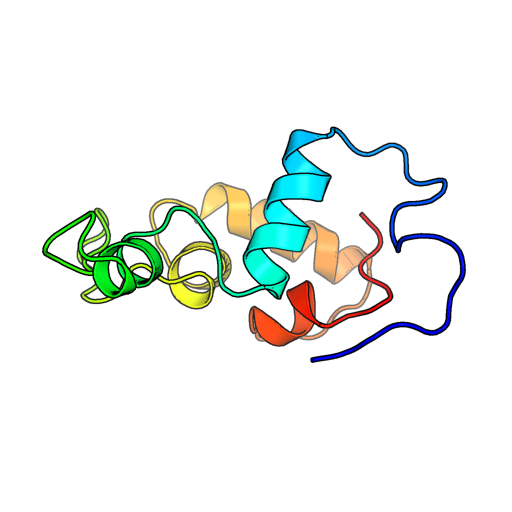O . PRO A 1 87 ? -6.406 14.500 -1.516 1.00 71.75 87 PRO A O 1
ATOM 725 N N . LEU A 1 88 ? -6.998 12.597 -2.548 1.00 71.25 88 LEU A N 1
ATOM 726 C CA . LEU A 1 88 ? -6.233 11.739 -1.641 1.00 71.25 88 LEU A CA 1
ATOM 727 C C . LEU A 1 88 ? -4.745 11.841 -1.977 1.00 71.25 88 LEU A C 1
ATOM 729 O O . LEU A 1 88 ? -4.323 11.400 -3.044 1.00 71.25 88 LEU A O 1
ATOM 733 N N . HIS A 1 89 ? -3.953 12.362 -1.045 1.00 76.81 89 HIS A N 1
ATOM 734 C CA . HIS A 1 89 ? -2.509 12.167 -1.049 1.00 76.81 89 HIS A CA 1
ATOM 735 C C . HIS A 1 89 ? -2.154 11.049 -0.074 1.00 76.81 89 HIS A C 1
ATOM 737 O O . HIS A 1 89 ? -2.723 10.971 1.022 1.00 76.81 89 HIS A O 1
ATOM 743 N N . ILE A 1 90 ? -1.213 10.179 -0.450 1.00 79.75 90 ILE A N 1
ATOM 744 C CA . ILE A 1 90 ? -0.870 9.038 0.401 1.00 79.75 90 ILE A CA 1
ATOM 745 C C . ILE A 1 90 ? -0.353 9.485 1.770 1.00 79.75 90 ILE A C 1
ATOM 747 O O . ILE A 1 90 ? -0.722 8.884 2.779 1.00 79.75 90 ILE A O 1
ATOM 751 N N . ASP A 1 91 ? 0.385 10.598 1.827 1.00 73.50 91 ASP A N 1
ATOM 752 C CA . ASP A 1 91 ? 0.871 11.184 3.082 1.00 73.50 91 ASP A CA 1
ATOM 753 C C . ASP A 1 91 ? -0.272 11.515 4.038 1.00 73.50 91 ASP A C 1
ATOM 755 O O . ASP A 1 91 ? -0.172 11.264 5.237 1.00 73.50 91 ASP A O 1
ATOM 759 N N . THR A 1 92 ? -1.409 11.989 3.527 1.00 71.88 92 THR A N 1
ATOM 760 C CA . THR A 1 92 ? -2.586 12.286 4.350 1.00 71.88 92 THR A CA 1
ATOM 761 C C . THR A 1 92 ? -3.144 11.022 5.014 1.00 71.88 92 THR A C 1
ATOM 763 O O . THR A 1 92 ? -3.622 11.074 6.149 1.00 71.88 92 THR A O 1
ATOM 766 N N . LEU A 1 93 ? -3.034 9.868 4.347 1.00 74.25 93 LEU A N 1
ATOM 767 C CA . LEU A 1 93 ? -3.508 8.576 4.848 1.00 74.25 93 LEU A CA 1
ATOM 768 C C . LEU A 1 93 ? -2.496 7.912 5.790 1.00 74.25 93 LEU A C 1
ATOM 770 O O . LEU A 1 93 ? -2.870 7.375 6.832 1.00 74.25 93 LEU A O 1
ATOM 774 N N . ILE A 1 94 ? -1.204 7.947 5.465 1.00 75.69 94 ILE A N 1
ATOM 775 C CA . ILE A 1 94 ? -0.189 7.248 6.261 1.00 75.69 94 ILE A CA 1
ATOM 776 C C . ILE A 1 94 ? 0.280 8.080 7.460 1.00 75.69 94 ILE A C 1
ATOM 778 O O . ILE A 1 94 ? 0.569 7.501 8.506 1.00 75.69 94 ILE A O 1
ATOM 782 N N . VAL A 1 95 ? 0.303 9.415 7.380 1.00 65.94 95 VAL A N 1
ATOM 783 C CA . VAL A 1 95 ? 0.754 10.289 8.484 1.00 65.94 95 VAL A CA 1
ATOM 784 C C . VAL A 1 95 ? -0.325 10.462 9.552 1.00 65.94 95 VAL A C 1
ATOM 786 O O . VAL A 1 95 ? -0.006 10.663 10.728 1.00 65.94 95 VAL A O 1
ATOM 789 N N . SER A 1 96 ? -1.605 10.344 9.187 1.00 56.44 96 SER A N 1
ATOM 790 C CA . SER A 1 96 ? -2.697 10.549 10.135 1.00 56.44 96 SER A CA 1
ATOM 791 C C . SER A 1 96 ? -2.606 9.563 11.308 1.00 56.44 96 SER A C 1
ATOM 793 O O . SER A 1 96 ? -2.704 8.339 11.173 1.00 56.44 96 SER A O 1
ATOM 795 N N . LYS A 1 97 ? -2.448 10.132 12.512 1.00 51.56 97 LYS A N 1
ATOM 796 C CA . LYS A 1 97 ? -2.509 9.431 13.806 1.00 51.56 97 LYS A CA 1
ATOM 797 C C . LYS A 1 97 ? -3.870 8.758 14.051 1.00 51.56 97 LYS 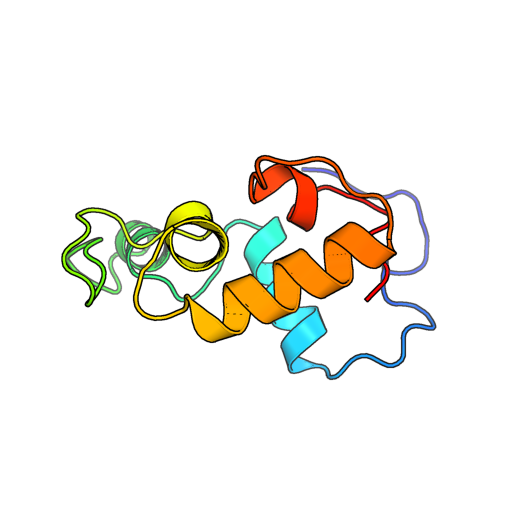A C 1
ATOM 799 O O . LYS A 1 97 ? -3.989 8.002 15.013 1.00 51.56 97 LYS A O 1
ATOM 804 N N . TYR A 1 98 ? -4.868 9.046 13.212 1.00 45.31 98 TYR A N 1
ATOM 805 C CA . TYR A 1 98 ? -6.285 8.789 13.452 1.00 45.31 98 TYR A CA 1
ATOM 806 C C . TYR A 1 98 ? -7.010 8.154 12.260 1.00 45.31 98 TYR A C 1
ATOM 808 O O . TYR A 1 98 ? -8.237 8.210 12.223 1.00 45.31 98 TYR A O 1
ATOM 816 N N . VAL A 1 99 ? -6.307 7.542 11.293 1.00 47.97 99 VAL A N 1
ATOM 817 C CA . VAL A 1 99 ? -7.013 6.710 10.304 1.00 47.97 99 VAL A CA 1
ATOM 818 C C . VAL A 1 99 ? -7.649 5.542 11.044 1.00 47.97 99 VAL A C 1
ATOM 820 O O . VAL A 1 99 ? -6.983 4.615 11.517 1.00 47.97 99 VAL A O 1
ATOM 823 N N . ASN A 1 100 ? -8.962 5.646 11.202 1.00 43.12 100 ASN A N 1
ATOM 824 C CA . ASN A 1 100 ? -9.802 4.621 11.778 1.00 43.12 100 ASN A CA 1
ATOM 825 C C . ASN A 1 100 ? -10.090 3.587 10.692 1.00 43.12 100 ASN A C 1
ATOM 827 O O . ASN A 1 100 ? -11.141 3.625 10.055 1.00 43.12 100 ASN A O 1
ATOM 831 N N . PHE A 1 101 ? -9.112 2.702 10.481 1.00 46.41 101 PHE A N 1
ATOM 832 C CA . PHE A 1 101 ? -9.411 1.318 10.123 1.00 46.41 101 PHE A CA 1
ATOM 833 C C . PHE A 1 101 ? -10.094 0.642 11.311 1.00 46.41 101 PHE A C 1
ATOM 835 O O . PHE A 1 101 ? -9.652 0.918 12.467 1.00 46.41 101 PHE A O 1
#

Sequence (101 aa):
MFMSTKKKPWFYKKTLPRNVVTAINRSRADHYNLSASLTRFKIVNDTKCLCGEEVEDLNHVVCQCQLYNEQRFKLIRNLLTQKHQLPLHIDTLIVSKYVNF

Radius of gyration: 14.9 Å; chains: 1; bound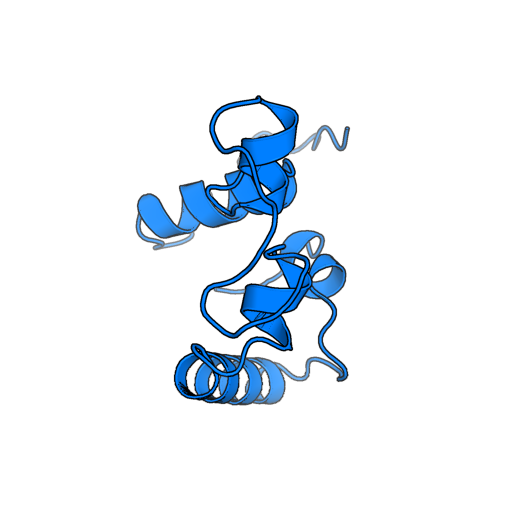ing box: 38×24×44 Å